Protein AF-K2SEI6-F1 (afdb_monomer)

Nearest PDB structures (foldseek):
  7q19-assembly1_AAA-2  TM=3.962E-01  e=1.706E-01  Bos taurus
  7q2n-assembly1_BBB  TM=4.029E-01  e=5.041E-01  Bos taurus
  1b8e-assembly1_A-2  TM=2.580E-01  e=2.577E-01  Bos taurus
  1uz2-assembly1_X-2  TM=2.090E-01  e=1.388E-01  Bos taurus
  7q2n-assembly1_AAA  TM=2.604E-01  e=5.041E-01  Bos taurus

Organism: Macrophomina phaseolina (strain MS6) (NCBI:txid1126212)

Sequence (148 aa):
MQFTTTLAVLASAAGALALPSGPVATTPTPTLLVQGLTWNVTDGNLAVSFNIQDSVEDQPTHCESSSTNIHEKFVCDANKNIEFQFDASELFDFTWFEVFWTFPAGVLTNDGKAYLADGVNSLPDPKCTQGCVVQELSMQGRTTVVSN

Radius of gyration: 16.94 Å; Cα contacts (8 Å, |Δi|>4): 322; chains: 1; bounding box: 50×32×48 Å

Foldseek 3Di:
DDDDPDPPDPPDDDPPPPPDPFDFDPFAFWKKKKFFWDWAADPQKIKIWIWIDTPQDPDTDIFIDMDSDQADWDAGPRDNQKIKHFDDDPPQQTFKIKIKGWAAAPRRDPPRFIKIWMFMDTDPGRPDRHGDTDGMDTTDTTIGTDGD

Structure (mmCIF, N/CA/C/O backbone):
data_AF-K2SEI6-F1
#
_entry.id   AF-K2SEI6-F1
#
loop_
_atom_site.group_PDB
_atom_site.id
_atom_site.type_symbol
_atom_site.label_atom_id
_atom_site.label_alt_id
_atom_site.label_comp_id
_atom_site.label_asym_id
_atom_site.label_entity_id
_atom_site.label_seq_id
_atom_site.pdbx_PDB_ins_code
_atom_site.Cartn_x
_atom_site.Cartn_y
_atom_site.Cartn_z
_atom_site.occupancy
_atom_site.B_iso_or_equiv
_atom_site.auth_seq_id
_atom_site.auth_comp_id
_atom_site.auth_asym_id
_atom_site.auth_atom_id
_atom_site.pdbx_PDB_model_num
ATOM 1 N N . MET A 1 1 ? 34.896 -18.264 26.787 1.00 39.31 1 MET A N 1
ATOM 2 C CA . MET A 1 1 ? 34.739 -17.541 25.509 1.00 39.31 1 MET A CA 1
ATOM 3 C C . MET A 1 1 ? 33.370 -16.896 25.541 1.00 39.31 1 MET A C 1
ATOM 5 O O . MET A 1 1 ? 32.382 -17.609 25.468 1.00 39.31 1 MET A O 1
ATOM 9 N N . GLN A 1 2 ? 33.307 -15.595 25.807 1.00 30.44 2 GLN A N 1
ATOM 10 C CA . GLN A 1 2 ? 32.048 -14.863 25.916 1.00 30.44 2 GLN A CA 1
ATOM 11 C C . GLN A 1 2 ? 31.867 -14.086 24.613 1.00 30.44 2 GLN A C 1
ATOM 13 O O . GLN A 1 2 ? 32.701 -13.247 24.282 1.00 30.44 2 GLN A O 1
ATOM 18 N N . PHE A 1 3 ? 30.839 -14.439 23.841 1.00 39.97 3 PHE A N 1
ATOM 19 C CA . PHE A 1 3 ? 30.492 -13.756 22.599 1.00 39.97 3 PHE A CA 1
ATOM 20 C C . PHE A 1 3 ? 29.739 -12.471 22.947 1.00 39.97 3 PHE A C 1
ATOM 22 O O . PHE A 1 3 ? 28.580 -12.506 23.348 1.00 39.97 3 PHE A O 1
ATOM 29 N N . THR A 1 4 ? 30.414 -11.334 22.829 1.00 48.28 4 THR A N 1
ATOM 30 C CA . THR A 1 4 ? 29.774 -10.020 22.762 1.00 48.28 4 THR A CA 1
ATOM 31 C C . THR A 1 4 ? 29.228 -9.830 21.352 1.00 48.28 4 THR A C 1
ATOM 33 O O . THR A 1 4 ? 29.980 -9.520 20.431 1.00 48.28 4 THR A O 1
ATOM 36 N N . THR A 1 5 ? 27.930 -10.055 21.161 1.00 46.81 5 THR A N 1
ATOM 37 C CA . THR A 1 5 ? 27.228 -9.716 19.920 1.00 46.81 5 THR A CA 1
ATOM 38 C C . THR A 1 5 ? 26.935 -8.221 19.924 1.00 46.81 5 THR A C 1
ATOM 40 O O . THR A 1 5 ? 25.999 -7.747 20.564 1.00 46.81 5 THR A O 1
ATOM 43 N N . THR A 1 6 ? 27.772 -7.457 19.230 1.00 40.94 6 THR A N 1
ATOM 44 C CA . THR A 1 6 ? 27.522 -6.050 18.923 1.00 40.94 6 THR A CA 1
ATOM 45 C C . THR A 1 6 ? 26.377 -5.987 17.915 1.00 40.94 6 THR A C 1
ATOM 47 O O . THR A 1 6 ? 26.538 -6.387 16.763 1.00 40.94 6 THR A O 1
ATOM 50 N N . LEU A 1 7 ? 25.204 -5.523 18.347 1.00 35.69 7 LEU A N 1
ATOM 51 C CA . LEU A 1 7 ? 24.078 -5.251 17.459 1.00 35.69 7 LEU A CA 1
ATOM 52 C C . LEU A 1 7 ? 24.411 -3.981 16.661 1.00 35.69 7 LEU A C 1
ATOM 54 O O . LEU A 1 7 ? 24.296 -2.866 17.167 1.00 35.69 7 LEU A O 1
ATOM 58 N N . ALA A 1 8 ? 24.904 -4.149 15.435 1.00 36.88 8 ALA A N 1
ATOM 59 C CA . ALA A 1 8 ? 25.093 -3.046 14.505 1.00 36.88 8 ALA A CA 1
ATOM 60 C C . ALA A 1 8 ? 23.720 -2.638 13.957 1.00 36.88 8 ALA A C 1
ATOM 62 O O . ALA A 1 8 ? 23.194 -3.256 13.034 1.00 36.88 8 ALA A O 1
ATOM 63 N N . VAL A 1 9 ? 23.125 -1.607 14.556 1.00 35.53 9 VAL A N 1
ATOM 64 C CA . VAL A 1 9 ? 21.983 -0.905 13.968 1.00 35.53 9 VAL A CA 1
ATOM 65 C C . VAL A 1 9 ? 22.512 -0.150 12.751 1.00 35.53 9 VAL A C 1
ATOM 67 O O . VAL A 1 9 ? 23.158 0.890 12.881 1.00 35.53 9 VAL A O 1
ATOM 70 N N . LEU A 1 10 ? 22.275 -0.699 11.562 1.00 37.03 10 LEU A N 1
ATOM 71 C CA . LEU A 1 10 ? 22.403 0.034 10.309 1.00 37.03 10 LEU A CA 1
ATOM 72 C C . LEU A 1 10 ? 21.267 1.059 10.264 1.00 37.03 10 LEU A C 1
ATOM 74 O O . LEU A 1 10 ? 20.161 0.769 9.825 1.00 37.03 10 LEU A O 1
ATOM 78 N N . ALA A 1 11 ? 21.545 2.261 10.763 1.00 39.09 11 ALA A N 1
ATOM 79 C CA . ALA A 1 11 ? 20.756 3.440 10.455 1.00 39.09 11 ALA A CA 1
ATOM 80 C C . ALA A 1 11 ? 21.044 3.822 8.996 1.00 39.09 11 ALA A C 1
ATOM 82 O O . ALA A 1 11 ? 21.927 4.630 8.712 1.00 39.09 11 ALA A O 1
ATOM 83 N N . SER A 1 12 ? 20.344 3.192 8.054 1.00 35.00 12 SER A N 1
ATOM 84 C CA . SER A 1 12 ? 20.238 3.735 6.706 1.00 35.00 12 SER A CA 1
ATOM 85 C C . SER A 1 12 ? 19.419 5.016 6.794 1.00 35.00 12 SER A C 1
ATOM 87 O O . SER A 1 12 ? 18.300 5.016 7.306 1.00 35.00 12 SER A O 1
ATOM 89 N N . ALA A 1 13 ? 20.020 6.110 6.337 1.00 37.78 13 ALA A N 1
ATOM 90 C CA . ALA A 1 13 ? 19.379 7.398 6.164 1.00 37.78 13 ALA A CA 1
ATOM 91 C C . ALA A 1 13 ? 18.194 7.254 5.198 1.00 37.78 13 ALA A C 1
ATOM 93 O O . ALA A 1 13 ? 18.344 7.397 3.989 1.00 37.78 13 ALA A O 1
ATOM 94 N N . ALA A 1 14 ? 17.018 6.947 5.737 1.00 34.91 14 ALA A N 1
ATOM 95 C CA . ALA A 1 14 ? 15.772 7.251 5.069 1.00 34.91 14 ALA A CA 1
ATOM 96 C C . ALA A 1 14 ? 15.630 8.773 5.129 1.00 34.91 14 ALA A C 1
ATOM 98 O O . ALA A 1 14 ? 15.666 9.358 6.219 1.00 34.91 14 ALA A O 1
ATOM 99 N N . GLY A 1 15 ? 15.516 9.422 3.965 1.00 32.06 15 GLY A N 1
ATOM 100 C CA . GLY A 1 15 ? 14.960 10.770 3.904 1.00 32.06 15 GLY A CA 1
ATOM 101 C C . GLY A 1 15 ? 13.717 10.779 4.783 1.00 32.06 15 GLY A C 1
ATOM 102 O O . GLY A 1 15 ? 12.944 9.826 4.730 1.00 32.06 15 GLY A O 1
ATOM 103 N N . ALA A 1 16 ? 13.626 11.760 5.683 1.00 35.00 16 ALA A N 1
ATOM 104 C CA . ALA A 1 16 ? 12.598 11.814 6.710 1.00 35.00 16 ALA A CA 1
ATOM 105 C C . ALA A 1 16 ? 11.228 11.590 6.063 1.00 35.00 16 ALA A C 1
ATOM 107 O O . ALA A 1 16 ? 10.678 12.509 5.455 1.00 35.00 16 ALA A O 1
ATOM 108 N N . LEU A 1 17 ? 10.718 10.357 6.171 1.00 36.31 17 LEU A N 1
ATOM 109 C CA . LEU A 1 17 ? 9.359 10.013 5.794 1.00 36.31 17 LEU A CA 1
ATOM 110 C C . LEU A 1 17 ? 8.503 11.016 6.550 1.00 36.31 17 LEU A C 1
ATOM 112 O O . LEU A 1 17 ? 8.635 11.134 7.774 1.00 36.31 17 LEU A O 1
ATOM 116 N N . ALA A 1 18 ? 7.740 11.826 5.819 1.00 36.47 18 ALA A N 1
ATOM 117 C CA . ALA A 1 18 ? 6.855 12.799 6.425 1.00 36.47 18 ALA A CA 1
ATOM 118 C C . ALA A 1 18 ? 5.932 12.022 7.365 1.00 36.47 18 ALA A C 1
ATOM 120 O O . ALA A 1 18 ? 5.027 11.321 6.921 1.00 36.47 18 ALA A O 1
ATOM 121 N N . LEU A 1 19 ? 6.232 12.088 8.665 1.00 42.19 19 LEU A N 1
ATOM 122 C CA . LEU A 1 19 ? 5.478 11.395 9.695 1.00 42.19 19 LEU A CA 1
ATOM 123 C C . LEU A 1 19 ? 4.015 11.813 9.521 1.00 42.19 19 LEU A C 1
ATOM 125 O O . LEU A 1 19 ? 3.749 13.020 9.579 1.00 42.19 19 LEU A O 1
ATOM 129 N N . PRO A 1 20 ? 3.066 10.877 9.333 1.00 44.81 20 PRO A N 1
ATOM 130 C CA . PRO A 1 20 ? 1.659 11.235 9.375 1.00 44.81 20 PRO A CA 1
ATOM 131 C C . PRO A 1 20 ? 1.404 11.989 10.685 1.00 44.81 20 PRO A C 1
ATOM 133 O O . PRO A 1 20 ? 1.832 11.559 11.765 1.00 44.81 20 PRO A O 1
ATOM 136 N N . SER A 1 21 ? 0.780 13.165 10.574 1.00 42.50 21 SER A N 1
ATOM 137 C CA . SER A 1 21 ? 0.638 14.172 11.635 1.00 42.50 21 SER A CA 1
ATOM 138 C C . SER A 1 21 ? -0.414 13.793 12.687 1.00 42.50 21 SER A C 1
ATOM 140 O O . SER A 1 21 ? -1.206 14.631 13.115 1.00 42.50 21 SER A O 1
ATOM 142 N N . GLY A 1 22 ? -0.451 12.521 13.082 1.00 54.19 22 GLY A N 1
ATOM 143 C CA . GLY A 1 22 ? -1.397 11.960 14.038 1.00 54.19 22 GLY A CA 1
ATOM 144 C C . GLY A 1 22 ? -0.699 11.316 15.238 1.00 54.19 22 GLY A C 1
ATOM 145 O O . GLY A 1 22 ? 0.472 10.923 15.150 1.00 54.19 22 GLY A O 1
ATOM 146 N N . PRO A 1 23 ? -1.396 11.185 16.379 1.00 57.34 23 PRO A N 1
ATOM 147 C CA . PRO A 1 23 ? -0.885 10.424 17.510 1.00 57.34 23 PRO A CA 1
ATOM 148 C C . PRO A 1 23 ? -0.673 8.958 17.098 1.00 57.34 23 PRO A C 1
ATOM 150 O O . PRO A 1 23 ? -1.505 8.363 16.411 1.00 57.34 23 PRO A O 1
ATOM 153 N N . VAL A 1 24 ? 0.464 8.377 17.500 1.00 64.38 24 VAL A N 1
ATOM 154 C CA . VAL A 1 24 ? 0.712 6.930 17.378 1.00 64.38 24 VAL A CA 1
ATOM 155 C C . VAL A 1 24 ? -0.361 6.203 18.193 1.00 64.38 24 VAL A C 1
ATOM 157 O O . VAL A 1 24 ? -0.538 6.509 19.374 1.00 64.38 24 VAL A O 1
ATOM 160 N N . ALA A 1 25 ? -1.085 5.269 17.579 1.00 67.50 25 ALA A N 1
ATOM 161 C CA . ALA A 1 25 ? -2.052 4.448 18.298 1.00 67.50 25 ALA A CA 1
ATOM 162 C C . ALA A 1 25 ? -1.324 3.449 19.216 1.00 67.50 25 ALA A C 1
ATOM 164 O O . ALA A 1 25 ? -0.267 2.932 18.866 1.00 67.50 25 ALA A O 1
ATOM 165 N N . THR A 1 26 ? -1.892 3.146 20.387 1.00 72.69 26 THR A N 1
ATOM 166 C CA . THR A 1 26 ? -1.405 2.050 21.254 1.00 72.69 26 THR A CA 1
ATOM 167 C C . THR A 1 26 ? -1.898 0.678 20.794 1.00 72.69 26 THR A C 1
ATOM 169 O O . THR A 1 26 ? -1.532 -0.342 21.374 1.00 72.69 26 THR A O 1
ATOM 172 N N . THR A 1 27 ? -2.774 0.656 19.792 1.00 71.06 27 THR A N 1
ATOM 173 C CA . THR A 1 27 ? -3.262 -0.550 19.132 1.00 71.06 27 THR A CA 1
ATOM 174 C C . THR A 1 27 ? -2.103 -1.287 18.456 1.00 71.06 27 THR A C 1
ATOM 176 O O . THR A 1 27 ? -1.254 -0.620 17.860 1.00 71.06 27 THR A O 1
ATOM 179 N N . PRO A 1 28 ? -2.046 -2.632 18.507 1.00 73.56 28 PRO A N 1
ATOM 180 C CA . PRO A 1 28 ? -1.075 -3.387 17.723 1.00 73.56 28 PRO A CA 1
ATOM 181 C C . PRO A 1 28 ? -1.186 -3.032 16.240 1.00 73.56 28 PRO A C 1
ATOM 183 O O . PRO A 1 28 ? -2.285 -3.051 15.687 1.00 73.56 28 PRO A O 1
ATOM 186 N N . THR A 1 29 ? -0.058 -2.714 15.603 1.00 78.81 29 THR A N 1
ATOM 187 C CA . THR A 1 29 ? -0.052 -2.459 14.163 1.00 78.81 29 THR A CA 1
ATOM 188 C C . THR A 1 29 ? -0.264 -3.764 13.408 1.00 78.81 29 THR A C 1
ATOM 190 O O . THR A 1 29 ? 0.532 -4.690 13.613 1.00 78.81 29 THR A O 1
ATOM 193 N N . PRO A 1 30 ? -1.290 -3.861 12.541 1.00 83.44 30 PRO A N 1
ATOM 194 C CA . PRO A 1 30 ? -1.406 -5.009 11.663 1.00 83.44 30 PRO A CA 1
ATOM 195 C C . PRO A 1 30 ? -0.182 -5.090 10.749 1.00 83.44 30 PRO A C 1
ATOM 197 O O . PRO A 1 30 ? 0.385 -4.078 10.334 1.00 83.44 30 PRO A O 1
ATOM 200 N N . THR A 1 31 ? 0.237 -6.315 10.446 1.00 86.75 31 THR A N 1
ATOM 201 C CA . THR A 1 31 ? 1.223 -6.537 9.383 1.00 86.75 31 THR A CA 1
ATOM 202 C C . THR A 1 31 ? 0.484 -6.496 8.056 1.00 86.75 31 THR A C 1
ATOM 204 O O . THR A 1 31 ? -0.531 -7.176 7.923 1.00 86.75 31 THR A O 1
ATOM 207 N N . LEU A 1 32 ? 0.986 -5.720 7.096 1.00 90.81 32 LEU A N 1
ATOM 208 C CA . LEU A 1 32 ? 0.453 -5.685 5.738 1.00 90.81 32 LEU A CA 1
ATOM 209 C C . LEU A 1 32 ? 1.327 -6.579 4.860 1.00 90.81 32 LEU A C 1
ATOM 211 O O . LEU A 1 32 ? 2.540 -6.393 4.779 1.00 90.81 32 LEU A O 1
ATOM 215 N N . LEU A 1 33 ? 0.723 -7.576 4.234 1.00 92.81 33 LEU A N 1
ATOM 216 C CA . LEU A 1 33 ? 1.380 -8.511 3.340 1.00 92.81 33 LEU A CA 1
ATOM 217 C C . LEU A 1 33 ? 0.972 -8.194 1.907 1.00 92.81 33 LEU A C 1
ATOM 219 O O . LEU A 1 33 ? -0.180 -8.392 1.530 1.00 92.81 33 LEU A O 1
ATOM 223 N N . VAL A 1 34 ? 1.920 -7.711 1.112 1.00 93.56 34 VAL A N 1
ATOM 224 C CA . VAL A 1 34 ? 1.727 -7.457 -0.317 1.00 93.56 34 VAL A CA 1
ATOM 225 C C . VAL A 1 34 ? 2.313 -8.621 -1.103 1.00 93.56 34 VAL A C 1
ATOM 227 O O . VAL A 1 34 ? 3.461 -9.000 -0.890 1.00 93.56 34 VAL A O 1
ATOM 230 N N . GLN A 1 35 ? 1.537 -9.193 -2.016 1.00 94.31 35 GLN A N 1
ATOM 231 C CA . GLN A 1 35 ? 1.898 -10.387 -2.773 1.00 94.31 35 GLN A CA 1
ATOM 232 C C . GLN A 1 35 ? 1.718 -10.177 -4.269 1.00 94.31 35 GLN A C 1
ATOM 234 O O . GLN A 1 35 ? 0.748 -9.561 -4.717 1.00 94.31 35 GLN A O 1
ATOM 239 N N . GLY A 1 36 ? 2.646 -10.736 -5.046 1.00 93.19 36 GLY A N 1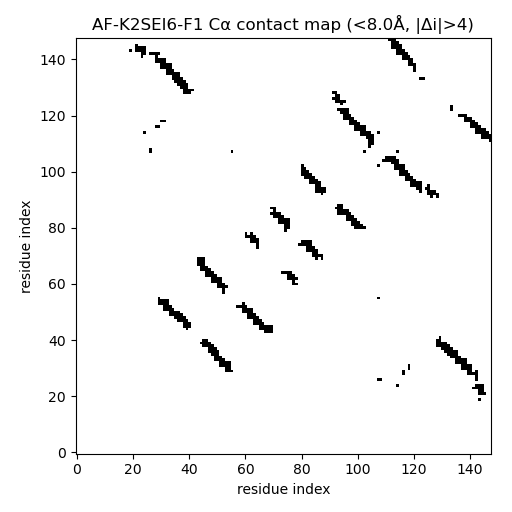
ATOM 240 C CA . GLY A 1 36 ? 2.622 -10.648 -6.503 1.00 93.19 36 GLY A CA 1
ATOM 241 C C . GLY A 1 36 ? 2.609 -9.206 -7.002 1.00 93.19 36 GLY A C 1
ATOM 242 O O . GLY A 1 36 ? 1.909 -8.910 -7.966 1.00 93.19 36 GLY A O 1
ATOM 243 N N . LEU A 1 37 ? 3.341 -8.311 -6.331 1.00 93.12 37 LEU A N 1
ATOM 244 C CA . LEU A 1 37 ? 3.454 -6.924 -6.754 1.00 93.12 37 LEU A CA 1
ATOM 245 C C . LEU A 1 37 ? 4.122 -6.871 -8.120 1.00 93.12 37 LEU A C 1
ATOM 247 O O . LEU A 1 37 ? 5.256 -7.317 -8.295 1.00 93.12 37 LEU A O 1
ATOM 251 N N . THR A 1 38 ? 3.401 -6.289 -9.065 1.00 91.81 38 THR A N 1
ATOM 252 C CA . THR A 1 38 ? 3.853 -6.044 -10.421 1.00 91.81 38 THR A CA 1
ATOM 253 C C . THR A 1 38 ? 3.696 -4.581 -10.764 1.00 91.81 38 THR A C 1
ATOM 255 O O . THR A 1 38 ? 2.691 -3.958 -10.419 1.00 91.81 38 THR A O 1
ATOM 258 N N . TRP A 1 39 ? 4.693 -4.030 -11.448 1.00 89.12 39 TRP A N 1
ATOM 259 C CA . TRP A 1 39 ? 4.588 -2.708 -12.041 1.00 89.12 39 TRP A CA 1
ATOM 260 C C . TRP A 1 39 ? 5.224 -2.683 -13.423 1.00 89.12 39 TRP A C 1
ATOM 262 O O . TRP A 1 39 ? 6.170 -3.418 -13.730 1.00 89.12 39 T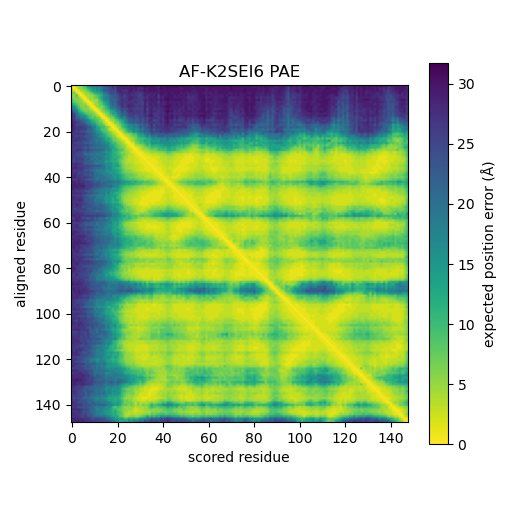RP A O 1
ATOM 272 N N . ASN A 1 40 ? 4.662 -1.840 -14.276 1.00 87.56 40 ASN A N 1
ATOM 273 C CA . ASN A 1 40 ? 5.141 -1.630 -15.624 1.00 87.56 40 ASN A CA 1
ATOM 274 C C . ASN A 1 40 ? 5.026 -0.153 -15.983 1.00 87.56 40 ASN A C 1
ATOM 276 O O . ASN A 1 40 ? 3.945 0.424 -15.897 1.00 87.56 40 ASN A O 1
ATOM 280 N N . VAL A 1 41 ? 6.134 0.427 -16.428 1.00 83.81 41 VAL A N 1
ATOM 281 C CA . VAL A 1 41 ? 6.185 1.768 -16.992 1.00 83.81 41 VAL A CA 1
ATOM 282 C C . VAL A 1 41 ? 6.262 1.653 -18.510 1.00 83.81 41 VAL A C 1
ATOM 284 O O . VAL A 1 41 ? 7.235 1.148 -19.074 1.00 83.81 41 VAL A O 1
ATOM 287 N N . THR A 1 42 ? 5.228 2.127 -19.196 1.00 84.19 42 THR A N 1
ATOM 288 C CA . THR A 1 42 ? 5.175 2.193 -20.662 1.00 84.19 42 THR A CA 1
ATOM 289 C C . THR A 1 42 ? 4.744 3.589 -21.084 1.00 84.19 42 THR A C 1
ATOM 291 O O . THR A 1 42 ? 3.699 4.063 -20.655 1.00 84.19 42 THR A O 1
ATOM 294 N N . ASP A 1 43 ? 5.554 4.264 -21.904 1.00 80.88 43 ASP A N 1
ATOM 295 C CA . ASP A 1 43 ? 5.258 5.600 -22.447 1.00 80.88 43 ASP A CA 1
ATOM 296 C C . ASP A 1 43 ? 4.853 6.647 -21.384 1.00 80.88 43 ASP A C 1
ATOM 298 O O . ASP A 1 43 ? 3.976 7.480 -21.602 1.00 80.88 43 ASP A O 1
ATOM 302 N N . GLY A 1 44 ? 5.490 6.600 -20.206 1.00 76.06 44 GLY A N 1
ATOM 303 C CA . GLY A 1 44 ? 5.194 7.502 -19.085 1.00 76.06 44 GLY A CA 1
ATOM 304 C C . GLY A 1 44 ? 3.930 7.150 -18.292 1.00 76.06 44 GLY A C 1
ATOM 305 O O . GLY A 1 44 ? 3.564 7.894 -17.389 1.00 76.06 44 GLY A O 1
ATOM 306 N N . ASN A 1 45 ? 3.278 6.026 -18.599 1.00 83.94 45 ASN A N 1
ATOM 307 C CA . ASN A 1 45 ? 2.193 5.454 -17.809 1.00 83.94 45 ASN A CA 1
ATOM 308 C C . ASN A 1 45 ? 2.733 4.330 -16.915 1.00 83.94 45 ASN A C 1
ATOM 310 O O . ASN A 1 45 ? 3.362 3.397 -17.415 1.00 83.94 45 ASN A O 1
ATOM 314 N N . LEU A 1 46 ? 2.483 4.426 -15.613 1.00 86.12 46 LEU A N 1
ATOM 315 C CA . LEU A 1 46 ? 2.734 3.388 -14.624 1.00 86.12 46 LEU A CA 1
ATOM 316 C C . LEU A 1 46 ? 1.447 2.591 -14.403 1.00 86.12 46 LEU A C 1
ATOM 318 O O . LEU A 1 46 ? 0.460 3.140 -13.925 1.00 86.12 46 LEU A O 1
ATOM 322 N N . ALA A 1 47 ? 1.486 1.296 -14.705 1.00 89.31 47 ALA A N 1
ATOM 323 C CA . ALA A 1 47 ? 0.462 0.330 -14.324 1.00 89.31 47 ALA A CA 1
ATOM 324 C C . ALA A 1 47 ? 0.978 -0.540 -13.176 1.00 89.31 47 ALA A C 1
ATOM 326 O O . ALA A 1 47 ? 2.110 -1.022 -13.232 1.00 89.31 47 ALA A O 1
ATOM 327 N N . VAL A 1 48 ? 0.148 -0.750 -12.158 1.00 91.06 48 VAL A N 1
ATOM 328 C CA . VAL A 1 48 ? 0.486 -1.468 -10.924 1.00 91.06 48 VAL A CA 1
ATOM 329 C C . VAL A 1 48 ? -0.600 -2.496 -10.639 1.00 91.06 48 VAL A C 1
ATOM 331 O O . VAL A 1 48 ? -1.781 -2.193 -10.785 1.00 91.06 48 VAL A O 1
ATOM 334 N N . SER A 1 49 ? -0.204 -3.694 -10.214 1.00 94.19 49 SER A N 1
ATOM 335 C CA . SER A 1 49 ? -1.118 -4.755 -9.780 1.00 94.19 49 SER A CA 1
ATOM 336 C C . SER A 1 49 ? -0.489 -5.564 -8.650 1.00 94.19 49 SER A C 1
ATOM 338 O O . SER A 1 49 ? 0.660 -5.993 -8.771 1.00 94.19 49 SER A O 1
ATOM 340 N N . PHE A 1 50 ? -1.229 -5.795 -7.569 1.00 95.56 50 PHE A N 1
ATOM 341 C CA . PHE A 1 50 ? -0.808 -6.619 -6.435 1.00 95.56 50 PHE A CA 1
ATOM 342 C C . PHE A 1 50 ? -2.013 -7.178 -5.674 1.00 95.56 50 PHE A C 1
ATOM 344 O O . PHE A 1 50 ? -3.146 -6.747 -5.860 1.00 95.56 50 PHE A O 1
ATOM 351 N N . ASN A 1 51 ? -1.772 -8.142 -4.793 1.00 95.81 51 ASN A N 1
ATOM 352 C CA . ASN A 1 51 ? -2.718 -8.517 -3.747 1.00 95.81 51 ASN A CA 1
ATOM 353 C C . ASN A 1 51 ? -2.202 -7.999 -2.412 1.00 95.81 51 ASN A C 1
ATOM 355 O O . ASN A 1 51 ? -0.998 -8.042 -2.166 1.00 95.81 51 ASN A O 1
ATOM 359 N N . ILE A 1 52 ? -3.093 -7.538 -1.547 1.00 94.12 52 ILE A N 1
ATOM 360 C CA . ILE A 1 52 ? -2.753 -7.142 -0.188 1.00 94.12 52 ILE A CA 1
ATOM 361 C C . ILE A 1 52 ? -3.658 -7.826 0.819 1.00 94.12 52 ILE A C 1
ATOM 363 O O . ILE A 1 52 ? -4.864 -7.924 0.630 1.00 94.12 52 ILE A O 1
ATOM 367 N N . GLN A 1 53 ? -3.060 -8.283 1.907 1.00 93.00 53 GLN A N 1
ATOM 368 C CA . GLN A 1 53 ? -3.752 -8.836 3.055 1.00 93.00 53 GLN A CA 1
ATOM 369 C C . GLN A 1 53 ? -3.197 -8.183 4.316 1.00 93.00 53 GLN A C 1
ATOM 371 O O . GLN A 1 53 ? -1.983 -8.042 4.452 1.00 93.00 53 GLN A O 1
ATOM 376 N N . ASP A 1 54 ? -4.055 -7.797 5.252 1.00 88.06 54 ASP A N 1
ATOM 377 C CA . ASP A 1 54 ? -3.618 -7.448 6.598 1.00 88.06 54 ASP A CA 1
ATOM 378 C C . ASP A 1 54 ? -3.761 -8.649 7.548 1.00 88.06 54 ASP A C 1
ATOM 380 O O . ASP A 1 54 ? -4.440 -9.629 7.255 1.00 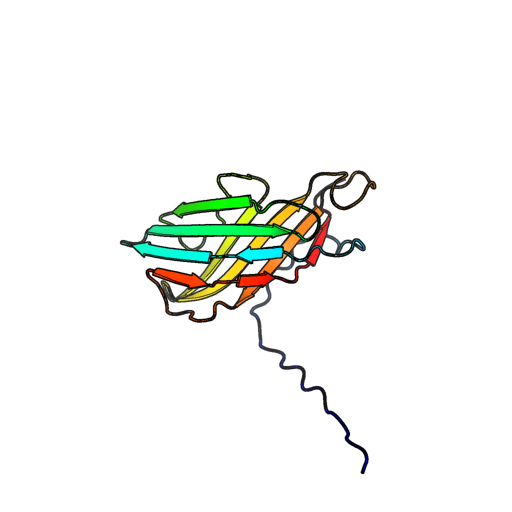88.06 54 ASP A O 1
ATOM 384 N N . SER A 1 55 ? -3.108 -8.601 8.708 1.00 81.94 55 SER A N 1
ATOM 385 C CA . SER A 1 55 ? -3.140 -9.700 9.686 1.00 81.94 55 SER A CA 1
ATOM 386 C C . SER A 1 55 ? -4.504 -9.951 10.358 1.00 81.94 55 SER A C 1
ATOM 388 O O . SER A 1 55 ? -4.603 -10.853 11.188 1.00 81.94 55 SER A O 1
ATOM 390 N N . VAL A 1 56 ? -5.511 -9.121 10.088 1.00 78.88 56 VAL A N 1
ATOM 391 C CA . VAL A 1 56 ? -6.860 -9.153 10.670 1.00 78.88 56 VAL A CA 1
ATOM 392 C C . VAL A 1 56 ? -7.909 -9.589 9.638 1.00 78.88 56 VAL A C 1
ATOM 394 O O . VAL A 1 56 ? -8.890 -10.218 10.030 1.00 78.88 56 VAL A O 1
ATOM 397 N N . GLU A 1 57 ? -7.717 -9.317 8.342 1.00 77.00 57 GLU A N 1
ATOM 398 C CA . GLU A 1 57 ? -8.584 -9.828 7.270 1.00 77.00 57 GLU A CA 1
ATOM 399 C C . GLU A 1 57 ? -8.211 -11.249 6.795 1.00 77.00 57 GLU A C 1
ATOM 401 O O . GLU A 1 57 ? -7.052 -11.599 6.555 1.00 77.00 57 GLU A O 1
ATOM 406 N N . ASP A 1 58 ? -9.238 -12.082 6.592 1.00 75.19 58 ASP A N 1
ATOM 407 C CA . ASP A 1 58 ? -9.088 -13.488 6.186 1.00 75.19 58 ASP A CA 1
ATOM 408 C C . ASP A 1 58 ? -8.828 -13.682 4.680 1.00 75.19 58 ASP A C 1
ATOM 410 O O . ASP A 1 58 ? -8.433 -14.773 4.261 1.00 75.19 58 ASP A O 1
ATOM 414 N N . GLN A 1 59 ? -9.094 -12.672 3.845 1.00 84.75 59 GLN A N 1
ATOM 415 C CA . GLN A 1 59 ? -8.975 -12.768 2.387 1.00 84.75 59 GLN A CA 1
ATOM 416 C C . GLN A 1 59 ? -8.158 -11.604 1.824 1.00 84.75 59 GLN A C 1
ATOM 418 O O . GLN A 1 59 ? -8.382 -10.464 2.224 1.00 84.75 59 GLN A O 1
ATOM 423 N N . PRO A 1 60 ? -7.246 -11.862 0.873 1.00 91.25 60 PRO A N 1
ATOM 424 C CA . PRO A 1 60 ? -6.509 -10.801 0.213 1.00 91.25 60 PRO A CA 1
ATOM 425 C C . PRO A 1 60 ? -7.433 -9.945 -0.662 1.00 91.25 60 PRO A C 1
ATOM 427 O O . PRO A 1 60 ? -8.286 -10.455 -1.392 1.00 91.25 60 PRO A O 1
ATOM 430 N N . THR A 1 61 ? -7.207 -8.638 -0.633 1.00 93.75 61 THR A N 1
ATOM 431 C CA . THR A 1 61 ? -7.787 -7.663 -1.553 1.00 93.75 61 THR A CA 1
ATOM 432 C C . THR A 1 61 ? -6.866 -7.510 -2.761 1.00 93.75 61 THR A C 1
ATOM 434 O O . THR A 1 61 ? -5.681 -7.211 -2.612 1.00 93.75 61 THR A O 1
ATOM 437 N N . HIS A 1 62 ? -7.394 -7.715 -3.966 1.00 95.81 62 HIS A N 1
ATOM 438 C CA . HIS A 1 62 ? -6.668 -7.392 -5.194 1.00 95.81 62 HIS A CA 1
ATOM 439 C C . HIS A 1 62 ? -6.708 -5.882 -5.440 1.00 95.81 62 HIS A C 1
ATOM 441 O O . HIS A 1 62 ? -7.769 -5.283 -5.294 1.00 95.81 62 HIS A O 1
ATOM 447 N N . CYS A 1 63 ? -5.575 -5.290 -5.806 1.00 95.50 63 CYS A N 1
ATOM 448 C CA . CYS A 1 63 ? -5.457 -3.877 -6.132 1.00 95.50 63 CYS A CA 1
ATOM 449 C C . CYS A 1 63 ? -4.777 -3.695 -7.484 1.00 95.50 63 CYS A C 1
ATOM 451 O O . CYS A 1 63 ? -3.650 -4.155 -7.683 1.00 95.50 63 CYS A O 1
ATOM 453 N N . GLU A 1 64 ? -5.422 -2.936 -8.363 1.00 94.69 64 GLU A N 1
ATOM 454 C CA . GLU A 1 64 ? -4.849 -2.447 -9.612 1.00 94.69 64 GLU A CA 1
ATOM 455 C C . GLU A 1 64 ? -5.038 -0.933 -9.770 1.00 94.69 64 GLU A C 1
ATOM 457 O O . GLU A 1 64 ? -6.012 -0.339 -9.306 1.00 94.69 64 GLU A O 1
ATOM 462 N N . SER A 1 65 ? -4.068 -0.276 -10.407 1.00 91.69 65 SER A N 1
ATOM 463 C CA . SER A 1 65 ? -4.183 1.132 -10.796 1.00 91.69 65 SER A CA 1
ATOM 464 C C . SER A 1 65 ? -3.260 1.454 -11.966 1.00 91.69 65 SER A C 1
ATOM 466 O O . SER A 1 65 ? -2.249 0.783 -12.186 1.00 91.69 65 SER A O 1
ATOM 468 N N . SER A 1 66 ? -3.598 2.499 -12.721 1.00 89.31 66 SER A N 1
ATOM 469 C CA . SER A 1 66 ? -2.757 3.013 -13.800 1.00 89.31 66 SER A CA 1
ATOM 470 C C . SER A 1 66 ? -2.782 4.534 -13.842 1.00 89.31 66 SER A C 1
ATOM 472 O O . SER A 1 66 ? -3.866 5.117 -13.760 1.00 89.31 66 SER A O 1
ATOM 474 N N . SER A 1 67 ? -1.630 5.175 -14.039 1.00 84.75 67 SER A N 1
ATOM 475 C CA . SER A 1 67 ? -1.545 6.632 -14.155 1.00 84.75 67 SER A CA 1
ATOM 476 C C . SER A 1 67 ? -0.363 7.112 -14.979 1.00 84.75 67 SER A C 1
ATOM 478 O O . SER A 1 67 ? 0.709 6.515 -14.996 1.00 84.75 67 SER A O 1
ATOM 480 N N . THR A 1 68 ? -0.534 8.280 -15.591 1.00 81.62 68 THR A N 1
ATOM 481 C CA . THR A 1 68 ? 0.540 9.043 -16.238 1.00 81.62 68 THR A CA 1
ATOM 482 C C . THR A 1 68 ? 1.400 9.843 -15.254 1.00 81.62 68 THR A C 1
ATOM 484 O O . THR A 1 68 ? 2.381 10.459 -15.660 1.00 81.62 68 THR A O 1
ATOM 487 N N . ASN A 1 69 ? 1.016 9.904 -13.977 1.00 80.06 69 ASN A N 1
ATOM 488 C CA . ASN A 1 69 ? 1.749 10.613 -12.937 1.00 80.06 69 ASN A CA 1
ATOM 489 C C . ASN A 1 69 ? 2.325 9.611 -11.933 1.00 80.06 69 ASN A C 1
ATOM 491 O O . ASN A 1 69 ? 1.643 9.139 -11.034 1.00 80.06 69 ASN A O 1
ATOM 495 N N . ILE A 1 70 ? 3.605 9.286 -12.089 1.00 70.81 70 ILE A N 1
ATOM 496 C CA . ILE A 1 70 ? 4.280 8.241 -11.304 1.00 70.81 70 ILE A CA 1
ATOM 497 C C . ILE A 1 70 ? 4.617 8.658 -9.862 1.00 70.81 70 ILE A C 1
ATOM 499 O O . ILE A 1 70 ? 5.090 7.831 -9.090 1.00 70.81 70 ILE A O 1
ATOM 503 N N . HIS A 1 71 ? 4.402 9.929 -9.507 1.00 71.75 71 HIS A N 1
ATOM 504 C CA . HIS A 1 71 ? 4.715 10.499 -8.190 1.00 71.75 71 HIS A CA 1
ATOM 505 C C . HIS A 1 71 ? 3.460 10.795 -7.357 1.00 71.75 71 HIS A C 1
ATOM 507 O O . HIS A 1 71 ? 3.494 11.641 -6.461 1.00 71.75 71 HIS A O 1
ATOM 513 N N . GLU A 1 72 ? 2.329 10.166 -7.676 1.00 79.38 72 GLU A N 1
ATOM 514 C CA . GLU A 1 72 ? 1.088 10.338 -6.924 1.00 79.38 72 GLU A CA 1
ATOM 515 C C . GLU A 1 72 ? 0.734 9.114 -6.084 1.00 79.38 72 GLU A C 1
ATOM 517 O O . GLU A 1 72 ? 1.262 8.018 -6.269 1.00 79.38 72 GLU A O 1
ATOM 522 N N . LYS A 1 73 ? -0.190 9.328 -5.146 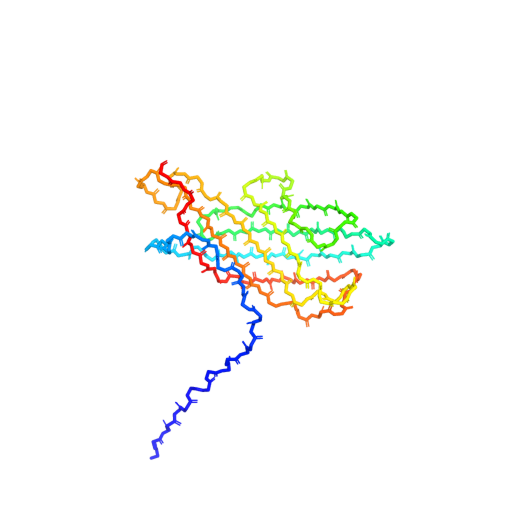1.00 87.12 73 LYS A N 1
ATOM 523 C CA . LYS A 1 73 ? -0.860 8.236 -4.453 1.00 87.12 73 LYS A CA 1
ATOM 524 C C . LYS A 1 73 ? -1.951 7.664 -5.343 1.00 87.12 73 LYS A C 1
ATOM 526 O O . LYS A 1 73 ? -2.814 8.395 -5.826 1.00 87.12 73 LYS A O 1
ATOM 531 N N . PHE A 1 74 ? -1.935 6.353 -5.489 1.00 90.94 74 PHE A N 1
ATOM 532 C CA . PHE A 1 74 ? -2.950 5.571 -6.168 1.00 90.94 74 PHE A CA 1
ATOM 533 C C . PHE A 1 74 ? -3.975 5.080 -5.161 1.00 90.94 74 PHE A C 1
ATOM 535 O O . PHE A 1 74 ? -3.620 4.698 -4.050 1.00 90.94 74 PHE A O 1
ATOM 542 N N . VAL A 1 75 ? -5.240 5.048 -5.564 1.00 92.81 75 VAL A N 1
ATOM 543 C CA . VAL A 1 75 ? -6.306 4.393 -4.804 1.00 92.81 75 VAL A CA 1
ATOM 544 C C . VAL A 1 75 ? -6.514 3.002 -5.392 1.00 92.81 75 VAL A C 1
ATOM 546 O O . VAL A 1 75 ? -6.597 2.861 -6.612 1.00 92.81 75 VAL A O 1
ATOM 549 N N . CYS A 1 76 ? -6.596 1.988 -4.533 1.00 93.19 76 CYS A N 1
ATOM 550 C CA . CYS A 1 76 ? -6.939 0.626 -4.925 1.00 93.19 76 CYS A CA 1
ATOM 551 C C . CYS A 1 76 ? -8.374 0.575 -5.472 1.00 93.19 76 CYS A C 1
ATOM 553 O O . CYS A 1 76 ? -9.320 1.036 -4.827 1.00 93.19 76 CYS A O 1
ATOM 555 N N . ASP A 1 77 ? -8.535 0.004 -6.662 1.00 89.94 77 ASP A N 1
ATOM 556 C CA . ASP A 1 77 ? -9.802 -0.128 -7.383 1.00 89.94 77 ASP A CA 1
ATOM 557 C C . ASP A 1 77 ? -10.862 -0.920 -6.596 1.00 89.94 77 ASP A C 1
ATOM 559 O O . ASP A 1 77 ? -12.019 -0.499 -6.509 1.00 89.94 77 ASP A O 1
ATOM 563 N N . ALA A 1 78 ? -10.463 -2.030 -5.969 1.00 89.62 78 ALA A N 1
ATOM 564 C CA . ALA A 1 78 ? -11.362 -2.892 -5.210 1.00 89.62 78 ALA A CA 1
ATOM 565 C C . ALA A 1 78 ? -11.707 -2.330 -3.822 1.00 89.62 78 ALA A C 1
ATOM 567 O O . ALA A 1 78 ? -12.751 -2.667 -3.255 1.00 89.62 78 ALA A O 1
ATOM 568 N N . ASN A 1 79 ? -10.849 -1.473 -3.256 1.00 89.19 79 ASN A N 1
ATOM 569 C CA . ASN A 1 79 ? -11.022 -0.937 -1.911 1.00 89.19 79 ASN A CA 1
ATOM 570 C C . ASN A 1 79 ? -10.464 0.484 -1.777 1.00 89.19 79 ASN A C 1
ATOM 572 O O . ASN A 1 79 ? -9.278 0.694 -1.539 1.00 89.19 79 ASN A O 1
ATOM 576 N N . LYS A 1 80 ? -11.365 1.471 -1.800 1.00 90.69 80 LYS A N 1
ATOM 577 C CA . LYS A 1 80 ? -11.027 2.898 -1.665 1.00 90.69 80 LYS A CA 1
ATOM 578 C C . LYS A 1 80 ? -10.355 3.299 -0.344 1.00 90.69 80 LYS A C 1
ATOM 580 O O . LYS A 1 80 ? -9.954 4.448 -0.207 1.00 90.69 80 LYS A O 1
ATOM 585 N N . ASN A 1 81 ? -10.319 2.412 0.650 1.00 91.44 81 ASN A N 1
ATOM 586 C CA . ASN A 1 81 ? -9.622 2.665 1.909 1.00 91.44 81 ASN A CA 1
ATOM 587 C C . ASN A 1 81 ? -8.129 2.321 1.829 1.00 91.44 81 ASN A C 1
ATOM 589 O O . ASN A 1 81 ? -7.406 2.591 2.788 1.00 91.44 81 ASN A O 1
ATOM 593 N N . ILE A 1 82 ? -7.699 1.697 0.730 1.00 92.94 82 ILE A N 1
ATOM 594 C CA . ILE A 1 82 ? -6.315 1.330 0.467 1.00 92.94 82 ILE A CA 1
ATOM 595 C C . ILE A 1 82 ? -5.766 2.302 -0.572 1.00 92.94 82 ILE A C 1
ATOM 597 O O . ILE A 1 82 ? -6.252 2.373 -1.702 1.00 92.94 82 ILE A O 1
ATOM 601 N N . GLU A 1 83 ? -4.736 3.040 -0.186 1.00 93.94 83 GLU A N 1
ATOM 602 C CA . GLU A 1 83 ? -3.939 3.875 -1.075 1.00 93.94 83 GLU A CA 1
ATOM 603 C C . GLU A 1 83 ? -2.507 3.344 -1.113 1.00 93.94 83 GLU A C 1
ATOM 605 O O . GLU A 1 83 ? -2.038 2.738 -0.154 1.00 93.94 83 GLU A O 1
ATOM 610 N N . PHE A 1 84 ? -1.779 3.572 -2.195 1.00 92.94 84 PHE A N 1
ATOM 611 C CA . PHE A 1 84 ? -0.387 3.148 -2.313 1.00 92.94 84 PHE A CA 1
ATOM 612 C C . PHE A 1 84 ? 0.413 4.118 -3.172 1.00 92.94 84 PHE A C 1
ATOM 614 O O . PHE A 1 84 ? -0.150 4.880 -3.953 1.00 92.94 84 PHE A O 1
ATOM 621 N N . GLN A 1 85 ? 1.731 4.110 -3.028 1.00 90.31 85 GLN A N 1
ATOM 622 C CA . GLN A 1 85 ? 2.621 4.949 -3.825 1.00 90.31 85 GLN A CA 1
ATOM 623 C C . GLN A 1 85 ? 3.993 4.299 -3.997 1.00 90.31 85 GLN A C 1
ATOM 625 O O . GLN A 1 85 ? 4.394 3.426 -3.224 1.00 90.31 85 GLN A O 1
ATOM 630 N N . PHE A 1 86 ? 4.719 4.778 -5.000 1.00 85.50 86 PHE A N 1
ATOM 631 C CA . PHE A 1 86 ? 6.139 4.514 -5.177 1.00 85.50 86 PHE A CA 1
ATOM 632 C C . PHE A 1 86 ? 6.914 5.814 -4.984 1.00 85.50 86 PHE A C 1
ATOM 634 O O . PHE A 1 86 ? 6.444 6.883 -5.375 1.00 85.50 86 PHE A O 1
ATOM 641 N N . ASP A 1 87 ? 8.130 5.719 -4.458 1.00 76.31 87 ASP A N 1
ATOM 642 C CA . ASP A 1 87 ? 9.093 6.815 -4.564 1.00 76.31 87 ASP A CA 1
ATOM 643 C C . ASP A 1 87 ? 10.026 6.560 -5.734 1.00 76.31 87 ASP A C 1
ATOM 645 O O . ASP A 1 87 ? 10.905 5.693 -5.688 1.00 76.31 87 ASP A O 1
ATOM 649 N N . ALA A 1 88 ? 9.793 7.309 -6.805 1.00 60.47 88 ALA A N 1
ATOM 650 C CA . ALA A 1 88 ? 10.722 7.402 -7.914 1.00 60.47 88 ALA A CA 1
ATOM 651 C C . ALA A 1 88 ? 11.780 8.458 -7.580 1.00 60.47 88 ALA A C 1
ATOM 653 O O . ALA A 1 88 ? 11.535 9.662 -7.694 1.00 60.47 88 ALA A O 1
ATOM 654 N N . SER A 1 89 ? 12.980 8.011 -7.216 1.00 59.09 89 SER A N 1
ATOM 655 C CA . SER A 1 89 ? 14.151 8.884 -7.210 1.00 59.09 89 SER A CA 1
ATOM 656 C C . SER A 1 89 ? 14.717 8.911 -8.630 1.00 59.09 89 SER A C 1
ATOM 658 O O . SER A 1 89 ? 15.098 7.871 -9.133 1.00 59.09 89 SER A O 1
ATOM 660 N N . GLU A 1 90 ? 14.762 10.071 -9.286 1.00 56.31 90 GLU A N 1
ATOM 661 C CA . GLU A 1 90 ? 15.244 10.242 -10.673 1.00 56.31 90 GLU A CA 1
ATOM 662 C C . GLU A 1 90 ? 14.503 9.402 -11.738 1.00 56.31 90 GLU A C 1
ATOM 664 O O . GLU A 1 90 ? 14.814 8.254 -12.032 1.00 56.31 90 GLU A O 1
ATOM 669 N N . LEU A 1 91 ? 13.528 10.063 -12.366 1.00 59.75 91 LEU A N 1
ATOM 670 C CA . LEU A 1 91 ? 12.734 9.695 -13.544 1.00 59.75 91 LEU A CA 1
ATOM 671 C C . LEU A 1 91 ? 11.999 8.346 -13.549 1.00 59.75 91 LEU A C 1
ATOM 673 O O . LEU A 1 91 ? 10.843 8.404 -13.928 1.00 59.75 91 LEU A O 1
ATOM 677 N N . PHE A 1 92 ? 12.552 7.200 -13.136 1.00 65.38 92 PHE A N 1
ATOM 678 C CA . PHE A 1 92 ? 11.827 5.915 -13.035 1.00 65.38 92 PHE A CA 1
ATOM 679 C C . PHE A 1 92 ? 12.467 4.891 -12.072 1.00 65.38 92 PHE A C 1
ATOM 681 O O . PHE A 1 92 ? 12.029 3.740 -12.057 1.00 65.38 92 PHE A O 1
ATOM 688 N N . ASP A 1 93 ? 13.482 5.265 -11.281 1.00 73.62 93 ASP A N 1
ATOM 689 C CA . ASP A 1 93 ? 14.084 4.328 -10.325 1.00 73.62 93 ASP A CA 1
ATOM 690 C C . ASP A 1 93 ? 13.240 4.279 -9.037 1.00 73.62 93 ASP A C 1
ATOM 692 O O . ASP A 1 93 ? 13.323 5.155 -8.169 1.00 73.62 93 ASP A O 1
ATOM 696 N N . PHE A 1 94 ? 12.393 3.253 -8.921 1.00 77.38 94 PHE A N 1
ATOM 697 C CA . PHE A 1 94 ? 11.512 3.056 -7.772 1.00 77.38 94 PHE A CA 1
ATOM 698 C C . PHE A 1 94 ? 12.252 2.368 -6.630 1.00 77.38 94 PHE A C 1
ATOM 700 O O . PHE A 1 94 ? 12.525 1.172 -6.670 1.00 77.38 94 PHE A O 1
ATOM 707 N N . THR A 1 95 ? 12.570 3.107 -5.574 1.00 80.25 95 THR A N 1
ATOM 708 C CA . THR A 1 95 ? 13.408 2.571 -4.487 1.00 80.25 95 THR A CA 1
ATOM 709 C C . THR A 1 95 ? 12.610 1.888 -3.382 1.00 80.25 95 THR A C 1
ATOM 711 O O . THR A 1 95 ? 13.095 0.944 -2.749 1.00 80.25 95 THR A O 1
ATOM 714 N N . TRP A 1 96 ? 11.370 2.317 -3.166 1.00 84.31 96 TRP A N 1
ATOM 715 C CA . TRP A 1 96 ? 10.467 1.733 -2.183 1.00 84.31 96 TRP A CA 1
ATOM 716 C C . TRP A 1 96 ? 9.008 1.829 -2.620 1.00 84.31 96 TRP A C 1
ATOM 718 O O . TRP A 1 96 ? 8.635 2.629 -3.480 1.00 84.31 96 TRP A O 1
ATOM 728 N N . PHE A 1 97 ? 8.204 0.971 -2.003 1.00 88.69 97 PHE A N 1
ATOM 729 C CA . PHE A 1 97 ? 6.763 0.880 -2.160 1.00 88.69 97 PHE A CA 1
ATOM 730 C C . PHE A 1 97 ? 6.108 1.073 -0.795 1.00 88.69 97 PHE A C 1
ATOM 732 O O . PHE A 1 97 ? 6.575 0.518 0.206 1.00 88.69 97 PHE A O 1
ATOM 739 N N . GLU A 1 98 ? 5.042 1.865 -0.749 1.00 90.81 98 GLU A N 1
ATOM 740 C CA . GLU A 1 98 ? 4.302 2.165 0.474 1.00 90.81 98 GLU A CA 1
ATOM 741 C C . GLU A 1 98 ? 2.806 1.961 0.264 1.00 90.81 98 GLU A C 1
ATOM 743 O O . GLU A 1 98 ? 2.262 2.319 -0.781 1.00 90.81 98 GLU A O 1
ATOM 748 N N . VAL A 1 99 ? 2.148 1.406 1.280 1.00 92.44 99 VAL A N 1
ATOM 749 C CA . VAL A 1 99 ? 0.699 1.218 1.325 1.00 92.44 99 VAL A CA 1
ATOM 750 C C . VAL A 1 99 ? 0.126 1.891 2.566 1.00 92.44 99 VAL A C 1
ATOM 752 O O . VAL A 1 99 ? 0.681 1.786 3.656 1.00 92.44 99 VAL A O 1
ATOM 755 N N . PHE A 1 100 ? -1.019 2.537 2.393 1.00 91.56 100 PHE A N 1
ATOM 756 C CA . PHE A 1 100 ? -1.834 3.185 3.407 1.00 91.56 100 PHE A CA 1
ATOM 757 C C . PHE A 1 100 ? -3.195 2.491 3.447 1.00 91.56 100 PHE A C 1
ATOM 759 O O . PHE A 1 100 ? -3.930 2.532 2.466 1.00 91.56 100 PHE A O 1
ATOM 766 N N . TRP A 1 101 ? -3.566 1.883 4.569 1.00 91.94 101 TRP A N 1
ATOM 767 C CA . TRP A 1 101 ? -4.869 1.240 4.732 1.00 91.94 101 TRP A CA 1
ATOM 768 C C . TRP A 1 101 ? -5.636 1.869 5.890 1.00 91.94 101 TRP A C 1
ATOM 770 O O . TRP A 1 101 ? -5.255 1.762 7.057 1.00 91.94 101 TRP A O 1
ATOM 780 N N . THR A 1 102 ? -6.744 2.534 5.564 1.00 91.50 102 THR A N 1
ATOM 781 C CA . THR A 1 102 ? -7.671 3.078 6.559 1.00 91.50 102 THR A CA 1
ATOM 782 C C . THR A 1 102 ? -8.674 2.016 7.009 1.00 91.50 102 THR A C 1
ATOM 784 O O . THR A 1 102 ? -9.574 1.621 6.271 1.00 91.50 102 THR A O 1
ATOM 787 N N . PHE A 1 103 ? -8.556 1.583 8.256 1.00 88.31 103 PHE A N 1
ATOM 788 C CA . PHE A 1 103 ? -9.486 0.681 8.918 1.00 88.31 103 PHE A CA 1
ATOM 789 C C . PHE A 1 103 ? -10.649 1.466 9.542 1.00 88.31 103 PHE A C 1
ATOM 791 O O . PHE A 1 103 ? -10.418 2.361 10.369 1.00 88.31 103 PHE A O 1
ATOM 798 N N . PRO A 1 104 ? -11.907 1.136 9.193 1.00 86.81 104 PRO A N 1
ATOM 799 C CA . PRO A 1 104 ? -13.083 1.695 9.848 1.00 86.81 104 PRO A CA 1
ATOM 800 C C . PRO A 1 104 ? -13.122 1.406 11.355 1.00 86.81 104 PRO A C 1
ATOM 802 O O . PRO A 1 104 ? -12.502 0.464 11.857 1.00 86.81 104 PRO A O 1
ATOM 805 N N . ALA A 1 105 ? -13.921 2.195 12.076 1.00 86.19 105 ALA A N 1
ATOM 806 C CA . ALA A 1 105 ? -14.184 1.954 13.489 1.00 86.19 105 ALA A CA 1
ATOM 807 C C . ALA A 1 105 ? -14.760 0.550 13.728 1.00 86.19 105 ALA A C 1
ATOM 809 O O . ALA A 1 105 ? -15.641 0.101 12.995 1.00 86.19 105 ALA A O 1
ATOM 810 N N . GLY A 1 106 ? -14.272 -0.132 14.768 1.00 81.75 106 GLY A N 1
ATOM 811 C CA . GLY A 1 106 ? -14.692 -1.493 15.113 1.00 81.75 106 GLY A CA 1
ATOM 812 C C . GLY A 1 106 ? -13.890 -2.613 14.442 1.00 81.75 106 GLY A C 1
ATOM 813 O O . GLY A 1 106 ? -14.083 -3.763 14.821 1.00 81.75 106 GLY A O 1
ATOM 814 N N . VAL A 1 107 ? -12.994 -2.314 13.488 1.00 86.19 107 VAL A N 1
ATOM 815 C CA . VAL A 1 107 ? -12.180 -3.347 12.813 1.00 86.19 107 VAL A CA 1
ATOM 816 C C . VAL A 1 107 ? -10.934 -3.702 13.625 1.00 86.19 107 VAL A C 1
ATOM 818 O O . VAL A 1 107 ? -10.781 -4.845 14.042 1.00 86.19 107 VAL A O 1
ATOM 821 N N . LEU A 1 108 ? -10.061 -2.724 13.905 1.00 83.31 108 LEU A N 1
ATOM 822 C CA . LEU A 1 108 ? -8.855 -2.965 14.715 1.00 83.31 108 LEU A CA 1
ATOM 823 C C . LEU A 1 108 ? -9.137 -2.903 16.222 1.00 83.31 108 LEU A C 1
ATOM 825 O O . LEU A 1 108 ? -8.559 -3.662 16.999 1.00 83.31 108 LEU A O 1
ATOM 829 N N . THR A 1 109 ? -10.013 -1.990 16.656 1.00 82.44 109 THR A N 1
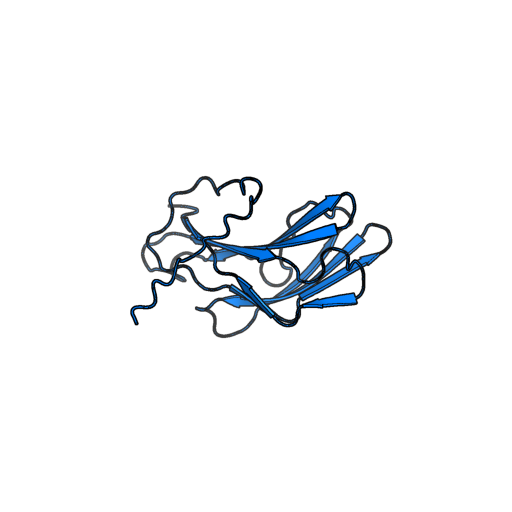ATOM 830 C CA . THR A 1 109 ? -10.453 -1.868 18.056 1.00 82.44 109 THR A CA 1
ATOM 831 C C . THR A 1 109 ? -11.910 -1.414 18.147 1.00 82.44 109 THR A C 1
ATOM 833 O O . THR A 1 109 ? -12.454 -0.816 17.218 1.00 82.44 109 THR A O 1
ATOM 836 N N . ASN A 1 110 ? -12.527 -1.643 19.310 1.00 82.00 110 ASN A N 1
ATOM 837 C CA . ASN A 1 110 ? -13.901 -1.235 19.618 1.00 82.00 110 ASN A CA 1
ATOM 838 C C . ASN A 1 110 ? -14.001 0.153 20.285 1.00 82.00 110 ASN A C 1
ATOM 840 O O . ASN A 1 110 ? -14.975 0.422 20.985 1.00 82.00 110 ASN A O 1
ATOM 844 N N . ASP A 1 111 ? -13.009 1.035 20.124 1.00 84.75 111 ASP A N 1
ATOM 845 C CA . ASP A 1 111 ? -13.001 2.353 20.783 1.00 84.75 111 ASP A CA 1
ATOM 846 C C . ASP A 1 111 ? -13.714 3.468 19.993 1.00 84.75 111 ASP A C 1
ATOM 848 O O . ASP A 1 111 ? -13.699 4.628 20.404 1.00 84.75 111 ASP A O 1
ATOM 852 N N . GLY A 1 112 ? -14.359 3.111 18.878 1.00 84.38 112 GLY A N 1
ATOM 853 C CA . GLY A 1 112 ? -15.129 4.023 18.031 1.00 84.38 112 GLY A CA 1
ATOM 854 C C . GLY A 1 112 ? -14.297 4.839 17.039 1.00 84.38 112 GLY A C 1
ATOM 855 O O . GLY A 1 112 ? -14.876 5.642 16.312 1.00 84.38 112 GLY A O 1
ATOM 856 N N . LYS A 1 113 ? -12.974 4.638 16.968 1.00 85.38 113 LYS A N 1
ATOM 857 C CA . LYS A 1 113 ? -12.085 5.414 16.091 1.00 85.38 113 LYS A CA 1
ATOM 858 C C . LYS A 1 113 ? -11.709 4.674 14.817 1.00 85.38 113 LYS A C 1
ATOM 860 O O . LYS A 1 113 ? -11.608 3.450 14.806 1.00 85.38 113 LYS A O 1
ATOM 865 N N . ALA A 1 114 ? -11.441 5.442 13.765 1.00 86.50 114 ALA A N 1
ATOM 866 C CA . ALA A 1 114 ? -10.796 4.948 12.555 1.00 86.50 114 ALA A CA 1
ATOM 867 C C . ALA A 1 114 ? -9.270 5.021 12.691 1.00 86.50 114 ALA A C 1
ATOM 869 O O . ALA A 1 114 ? -8.721 5.953 13.297 1.00 86.50 114 ALA A O 1
ATOM 870 N N . TYR A 1 115 ? -8.593 4.050 12.089 1.00 87.25 115 TYR A N 1
ATOM 871 C CA . TYR A 1 115 ? -7.146 3.896 12.174 1.00 87.25 115 TYR A CA 1
ATOM 872 C C . TYR A 1 115 ? -6.539 3.813 10.783 1.00 87.25 115 TYR A C 1
ATOM 874 O O . TYR A 1 115 ? -7.098 3.170 9.907 1.00 87.25 115 TYR A O 1
ATOM 882 N N . LEU A 1 116 ? -5.382 4.427 10.590 1.00 89.75 116 LEU A N 1
ATOM 883 C CA . LEU A 1 116 ? -4.574 4.280 9.389 1.00 89.75 116 LEU A CA 1
ATOM 884 C C . LEU A 1 116 ? -3.372 3.413 9.741 1.00 89.75 116 LEU A C 1
ATOM 886 O O . LEU A 1 116 ? -2.613 3.791 10.637 1.00 89.75 116 LEU A O 1
ATOM 890 N N . ALA A 1 117 ? -3.212 2.286 9.050 1.00 89.25 117 ALA A N 1
ATOM 891 C CA . ALA A 1 117 ? -1.962 1.541 9.033 1.00 89.25 117 ALA A CA 1
ATOM 892 C C . ALA A 1 117 ? -1.175 1.905 7.772 1.00 89.25 117 ALA A C 1
ATOM 894 O O . ALA A 1 117 ? -1.692 1.779 6.664 1.00 89.25 117 ALA A O 1
ATOM 895 N N . ASP A 1 118 ? 0.058 2.357 7.942 1.00 88.50 118 ASP A N 1
ATOM 896 C CA . ASP A 1 118 ? 0.991 2.636 6.851 1.00 88.50 118 ASP A CA 1
ATOM 897 C C . ASP A 1 118 ? 2.123 1.618 6.879 1.00 88.50 118 ASP A C 1
ATOM 899 O O . ASP A 1 118 ? 2.657 1.367 7.949 1.00 88.50 118 ASP A O 1
ATOM 903 N N . GLY A 1 119 ? 2.484 1.016 5.748 1.00 87.69 119 GLY A N 1
ATOM 904 C CA . GLY A 1 119 ? 3.603 0.082 5.638 1.00 87.69 119 GLY A CA 1
ATOM 905 C C . GLY A 1 119 ? 4.501 0.458 4.471 1.00 87.69 119 GLY A C 1
ATOM 906 O O . GLY A 1 119 ? 4.004 0.707 3.379 1.00 87.69 119 GLY A O 1
ATOM 907 N N . VAL A 1 120 ? 5.819 0.454 4.684 1.00 88.56 120 VAL A N 1
ATOM 908 C CA . VAL A 1 120 ? 6.830 0.758 3.658 1.00 88.56 120 VAL A CA 1
ATOM 909 C C . VAL A 1 120 ? 7.830 -0.387 3.539 1.00 88.56 120 VAL A C 1
ATOM 911 O O . VAL A 1 120 ? 8.224 -0.986 4.542 1.00 88.56 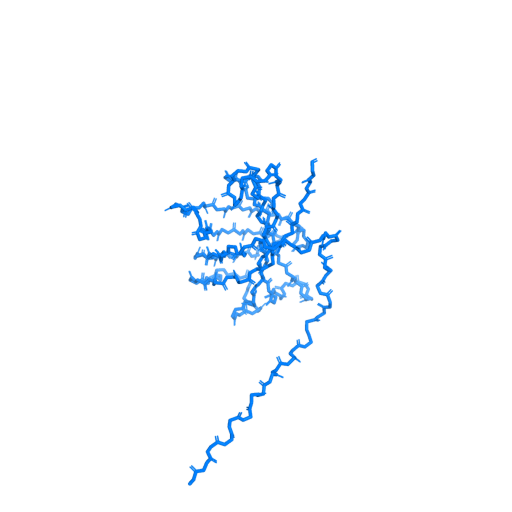120 VAL A O 1
ATOM 914 N N . ASN A 1 121 ? 8.248 -0.711 2.316 1.00 88.06 121 ASN A N 1
ATOM 915 C CA . ASN A 1 121 ? 9.324 -1.669 2.077 1.00 88.06 121 ASN A CA 1
ATOM 916 C C . ASN A 1 121 ? 10.162 -1.267 0.855 1.00 88.06 121 ASN A C 1
ATOM 918 O O . ASN A 1 121 ? 9.654 -0.677 -0.099 1.00 88.06 121 ASN A O 1
ATOM 922 N N . SER A 1 122 ? 11.454 -1.583 0.885 1.00 85.88 122 SER A N 1
ATOM 923 C CA . SER A 1 122 ? 12.351 -1.370 -0.248 1.00 85.88 122 SER A CA 1
ATOM 924 C C . SER A 1 122 ? 12.055 -2.368 -1.360 1.00 85.88 122 SER A C 1
ATOM 926 O O . SER A 1 122 ? 11.801 -3.547 -1.110 1.00 85.88 122 SER A O 1
ATOM 928 N N . LEU A 1 123 ? 12.139 -1.905 -2.604 1.00 85.38 123 LEU A N 1
ATOM 929 C CA . LEU A 1 123 ? 12.024 -2.789 -3.756 1.00 85.38 123 LEU A CA 1
ATOM 930 C C . LEU A 1 123 ? 13.369 -3.488 -4.014 1.00 85.38 123 LEU A C 1
ATOM 932 O O . LEU A 1 123 ? 14.422 -2.858 -3.901 1.00 85.38 123 LEU A O 1
ATOM 936 N N . PRO A 1 124 ? 13.366 -4.792 -4.350 1.00 81.00 124 PRO A N 1
ATOM 937 C CA . PRO A 1 124 ? 14.596 -5.571 -4.506 1.00 81.00 124 PRO A CA 1
ATOM 938 C C . PRO A 1 124 ? 15.411 -5.183 -5.747 1.00 81.00 124 PRO A C 1
ATOM 940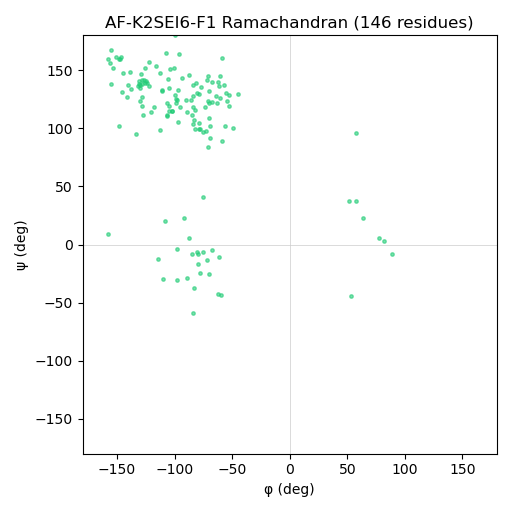 O O . PRO A 1 124 ? 16.624 -5.385 -5.761 1.00 81.00 124 PRO A O 1
ATOM 943 N N . ASP A 1 125 ? 14.763 -4.630 -6.775 1.00 81.94 125 ASP A N 1
ATOM 944 C CA . ASP A 1 125 ? 15.421 -4.091 -7.964 1.00 81.94 125 ASP A CA 1
ATOM 945 C C . ASP A 1 125 ? 14.840 -2.710 -8.297 1.00 81.94 125 ASP A C 1
ATOM 947 O O . ASP A 1 125 ? 13.802 -2.622 -8.960 1.00 81.94 125 ASP A O 1
ATOM 951 N N . PRO A 1 126 ? 15.487 -1.623 -7.841 1.00 73.81 126 PRO A N 1
ATOM 952 C CA . PRO A 1 126 ? 14.9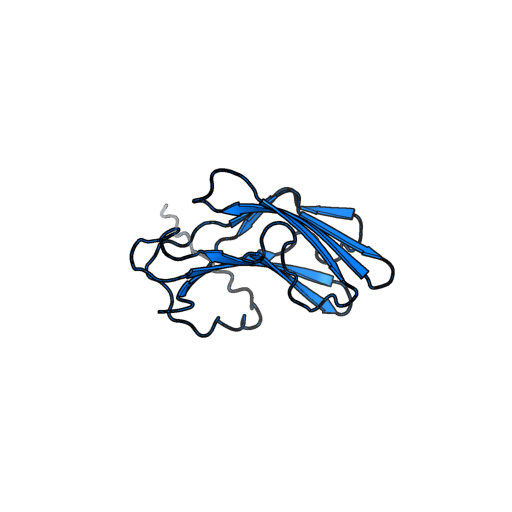53 -0.282 -8.008 1.00 73.81 126 PRO A CA 1
ATOM 953 C C . PRO A 1 126 ? 15.018 0.231 -9.446 1.00 73.81 126 PRO A C 1
ATOM 955 O O . PRO A 1 126 ? 14.381 1.226 -9.760 1.00 73.81 126 PRO A O 1
ATOM 958 N N . LYS A 1 127 ? 15.778 -0.434 -10.326 1.00 75.56 127 LYS A N 1
ATOM 959 C CA . LYS A 1 127 ? 15.940 -0.038 -11.734 1.00 75.56 127 LYS A CA 1
ATOM 960 C C . LYS A 1 127 ? 15.030 -0.816 -12.671 1.00 75.56 127 LYS A C 1
ATOM 962 O O . LYS A 1 127 ? 15.026 -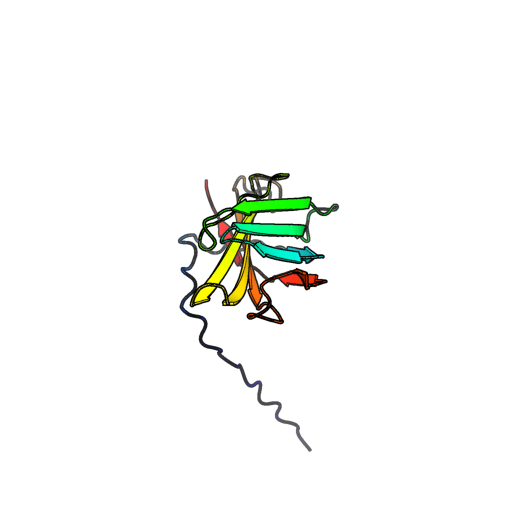0.578 -13.881 1.00 75.56 127 LYS A O 1
ATOM 967 N N . CYS A 1 128 ? 14.291 -1.782 -12.136 1.00 76.62 128 CYS A N 1
ATOM 968 C CA . CYS A 1 128 ? 13.344 -2.536 -12.920 1.00 76.62 128 CYS A CA 1
ATOM 969 C C . CYS A 1 128 ? 12.130 -1.646 -13.225 1.00 76.62 128 CYS A C 1
ATOM 971 O O . CYS A 1 128 ? 11.417 -1.205 -12.324 1.00 76.62 128 CYS A O 1
ATOM 973 N N . THR A 1 129 ? 11.886 -1.393 -14.511 1.00 71.44 129 THR A N 1
ATOM 974 C CA . THR A 1 129 ? 10.783 -0.541 -14.987 1.00 71.44 129 THR A CA 1
ATOM 975 C C . THR A 1 129 ? 9.721 -1.300 -15.780 1.00 71.44 129 THR A C 1
ATOM 977 O O . THR A 1 129 ? 8.639 -0.761 -15.997 1.00 71.44 129 THR A O 1
ATOM 980 N N . GLN A 1 130 ? 9.976 -2.548 -16.192 1.00 76.00 130 GLN A N 1
ATOM 981 C CA . GLN A 1 130 ? 9.022 -3.371 -16.942 1.00 76.00 130 GLN A CA 1
ATOM 982 C C . GLN A 1 130 ? 8.999 -4.817 -16.453 1.00 76.00 130 GLN A C 1
ATOM 984 O O . GLN A 1 130 ? 10.044 -5.451 -16.322 1.00 76.00 130 GLN A O 1
ATOM 989 N N . GLY A 1 131 ? 7.792 -5.358 -16.255 1.00 72.44 131 GLY A N 1
ATOM 990 C CA . GLY A 1 131 ? 7.590 -6.775 -15.929 1.00 72.44 131 GLY A CA 1
ATOM 991 C C . GLY A 1 131 ? 8.194 -7.187 -14.586 1.00 72.44 131 GLY A C 1
ATOM 992 O O . GLY A 1 131 ? 8.498 -8.361 -14.382 1.00 72.44 131 GLY A O 1
ATOM 993 N N . CYS A 1 132 ? 8.396 -6.223 -13.691 1.00 79.62 132 CYS A N 1
ATOM 994 C CA . CYS A 1 132 ? 8.973 -6.449 -12.378 1.00 79.62 132 CYS A CA 1
ATOM 995 C C . CYS A 1 132 ? 7.970 -7.216 -11.537 1.00 79.62 132 CYS A C 1
ATOM 997 O O . CYS A 1 132 ? 6.797 -6.855 -11.505 1.00 79.62 132 CYS A O 1
ATOM 999 N N . VAL A 1 133 ? 8.427 -8.277 -10.878 1.00 86.19 133 VAL A N 1
ATOM 1000 C CA . VAL A 1 133 ? 7.583 -9.083 -10.000 1.00 86.19 133 VAL A CA 1
ATOM 1001 C C . VAL A 1 133 ? 8.277 -9.218 -8.662 1.00 86.19 133 VAL A C 1
ATOM 1003 O O . VAL A 1 133 ? 9.360 -9.796 -8.566 1.00 86.19 133 VAL A O 1
ATOM 1006 N N . VAL A 1 134 ? 7.622 -8.729 -7.619 1.00 88.69 134 VAL A N 1
ATOM 1007 C CA . VAL A 1 134 ? 7.988 -9.019 -6.239 1.00 88.69 134 VAL A CA 1
ATOM 1008 C C . VAL A 1 134 ? 6.969 -10.004 -5.695 1.00 88.69 134 VAL A C 1
ATOM 1010 O O . VAL A 1 134 ? 5.782 -9.702 -5.593 1.00 88.69 134 VAL A O 1
ATOM 1013 N N . GLN A 1 135 ? 7.438 -11.214 -5.387 1.00 89.81 135 GLN A N 1
ATOM 1014 C CA . GLN A 1 135 ? 6.563 -12.301 -4.942 1.00 89.81 135 GLN A CA 1
ATOM 1015 C C . GLN A 1 135 ? 5.862 -11.951 -3.633 1.00 89.81 135 GLN A C 1
ATOM 1017 O O . GLN A 1 135 ? 4.665 -12.190 -3.499 1.00 89.81 135 GLN A O 1
ATOM 1022 N N . GLU A 1 136 ? 6.598 -11.353 -2.698 1.00 90.94 136 GLU A N 1
ATOM 1023 C CA . GLU A 1 136 ? 6.078 -10.996 -1.388 1.00 90.94 136 GLU A CA 1
ATOM 1024 C C . GLU A 1 136 ? 6.864 -9.831 -0.774 1.00 90.94 136 GLU A C 1
ATOM 1026 O O . GLU A 1 136 ? 8.095 -9.801 -0.826 1.00 90.94 136 GLU A O 1
ATOM 1031 N N . LEU A 1 137 ? 6.139 -8.896 -0.164 1.00 88.38 137 LEU A N 1
ATOM 1032 C CA . LEU A 1 137 ? 6.641 -7.846 0.711 1.00 88.38 137 LEU A CA 1
ATOM 1033 C C . LEU A 1 137 ? 5.852 -7.906 2.018 1.00 88.38 137 LEU A C 1
ATOM 1035 O O . LEU A 1 137 ? 4.669 -7.570 2.058 1.00 88.38 137 LEU A O 1
ATOM 1039 N N . SER A 1 138 ? 6.513 -8.303 3.104 1.00 88.56 138 SER A N 1
ATOM 1040 C CA . SER A 1 138 ? 5.970 -8.089 4.445 1.00 88.56 138 SER A CA 1
ATOM 1041 C C . SER A 1 138 ? 6.290 -6.661 4.871 1.00 88.56 138 SER A C 1
ATOM 1043 O O . SER A 1 138 ? 7.456 -6.275 4.968 1.00 88.56 138 SER A O 1
ATOM 1045 N N . MET A 1 139 ? 5.257 -5.855 5.069 1.00 85.31 139 MET A N 1
ATOM 1046 C CA . MET A 1 139 ? 5.371 -4.448 5.417 1.00 85.31 139 MET A CA 1
ATOM 1047 C C . MET A 1 139 ? 4.986 -4.297 6.886 1.00 85.31 139 MET A C 1
ATOM 1049 O O . MET A 1 139 ? 3.829 -4.487 7.276 1.00 85.31 139 MET A O 1
ATOM 1053 N N . GLN A 1 140 ? 5.978 -3.984 7.720 1.00 74.19 140 GLN A N 1
ATOM 1054 C CA . GLN A 1 140 ? 5.722 -3.659 9.114 1.00 74.19 140 GLN A CA 1
ATOM 1055 C C . GLN A 1 140 ? 5.463 -2.167 9.232 1.00 74.19 140 GLN A C 1
ATOM 1057 O O . GLN A 1 140 ? 6.343 -1.344 8.984 1.00 74.19 140 GLN A O 1
ATOM 1062 N N . GLY A 1 141 ? 4.233 -1.854 9.609 1.00 69.25 141 GLY A N 1
ATOM 1063 C CA . GLY A 1 141 ? 3.750 -0.497 9.589 1.00 69.25 141 GLY A CA 1
ATOM 1064 C C . GLY A 1 141 ? 3.752 0.255 10.908 1.00 69.25 141 GLY A C 1
ATOM 1065 O O . GLY A 1 141 ? 4.053 -0.282 11.981 1.00 69.25 141 GLY A O 1
ATOM 1066 N N . ARG A 1 142 ? 3.299 1.504 10.833 1.00 79.75 142 ARG A N 1
ATOM 1067 C CA . ARG A 1 142 ? 2.805 2.277 11.974 1.00 79.75 142 ARG A CA 1
ATOM 1068 C C . ARG A 1 142 ? 1.277 2.331 11.921 1.00 79.75 142 ARG A C 1
ATOM 1070 O O . ARG A 1 142 ? 0.685 2.272 10.855 1.00 79.75 142 ARG A O 1
ATOM 1077 N N . THR A 1 143 ? 0.639 2.438 13.089 1.00 84.38 143 THR A N 1
ATOM 1078 C CA . THR A 1 143 ? -0.796 2.742 13.184 1.00 84.38 143 THR A CA 1
ATOM 1079 C C . THR A 1 143 ? -1.002 4.136 13.762 1.00 84.38 143 THR A C 1
ATOM 1081 O O . THR A 1 143 ? -0.413 4.498 14.789 1.00 84.38 143 THR A O 1
ATOM 1084 N N . THR A 1 144 ? -1.855 4.930 13.123 1.00 85.31 144 THR A N 1
ATOM 1085 C CA . THR A 1 144 ? -2.246 6.269 13.577 1.00 85.31 144 THR A CA 1
ATOM 1086 C C . THR A 1 144 ? -3.759 6.394 13.683 1.00 85.31 144 THR A C 1
ATOM 1088 O O . THR A 1 144 ? -4.505 5.701 12.997 1.00 85.31 144 THR A O 1
ATOM 1091 N N . VAL A 1 145 ? -4.226 7.258 14.584 1.00 83.19 145 VAL A N 1
ATOM 1092 C CA . VAL A 1 145 ? -5.655 7.582 14.710 1.00 83.19 145 VAL A CA 1
ATOM 1093 C C . VAL A 1 145 ? -6.008 8.662 13.689 1.00 83.19 145 VAL A C 1
ATOM 1095 O O . VAL A 1 145 ? -5.354 9.706 13.669 1.00 83.19 145 VAL A O 1
ATOM 1098 N N . VAL A 1 146 ? -7.043 8.431 12.876 1.00 78.94 146 VAL A N 1
ATOM 1099 C CA . VAL A 1 146 ? -7.435 9.339 11.778 1.00 78.94 146 VAL A CA 1
ATOM 1100 C C . VAL A 1 146 ? -8.581 10.277 12.180 1.00 78.94 146 VAL A C 1
ATOM 1102 O O . VAL A 1 146 ? -8.632 11.412 11.712 1.00 78.94 146 VAL A O 1
ATOM 1105 N N . SER A 1 147 ? -9.481 9.857 13.080 1.00 67.88 147 SER A N 1
ATOM 1106 C CA . SER A 1 147 ? -10.617 10.678 13.537 1.00 67.88 147 SER A CA 1
ATOM 1107 C C . SER A 1 147 ? -11.177 10.252 14.905 1.00 67.88 147 SER A C 1
ATOM 1109 O O . SER A 1 147 ? -10.990 9.109 15.325 1.00 67.88 147 SER A O 1
ATOM 1111 N N . ASN A 1 148 ? -11.897 11.177 15.558 1.00 48.41 148 ASN A N 1
ATOM 1112 C CA . ASN A 1 148 ? -12.854 10.946 16.655 1.00 48.41 148 ASN A CA 1
ATOM 1113 C C . ASN A 1 148 ? -14.278 11.191 16.147 1.00 48.41 148 ASN A C 1
ATOM 1115 O O . ASN A 1 148 ? -14.421 12.085 15.280 1.00 48.41 148 ASN A O 1
#

Secondary structure (DSSP, 8-state):
--------------------SSPBPSSPPPEEEEEEEEEEEETTEEEEEEEEEESS-SSPEEEEEEES-TTSPEEPSS-TTEEEEEEEETTTEEEEEEEEEEEPTTTS-SSS-EEEEEEEEE-S-TT--SSEEEEEEEEE-EEEEEE-

Solvent-accessible surface area (backbone atoms only — not comparable to full-atom values): 8453 Å² total; per-residue (Å²): 138,84,85,81,82,78,81,79,79,79,79,71,86,66,74,80,72,81,70,73,96,46,62,74,47,91,62,84,55,59,44,39,38,38,32,53,36,31,41,32,58,55,95,65,28,36,39,39,38,31,33,38,29,44,73,84,56,94,63,67,45,61,31,47,47,73,38,72,60,67,82,46,78,43,58,25,70,75,40,80,47,32,34,34,37,45,48,54,60,74,97,59,29,34,48,31,42,37,40,37,38,52,40,57,53,57,69,90,46,86,83,68,36,30,36,34,39,38,25,56,42,72,46,95,58,29,77,57,43,61,81,36,73,41,69,68,44,80,17,74,37,51,33,28,51,74,51,128

Mean predicted aligned error: 10.34 Å

pLDDT: mean 76.98, std 18.18, range [30.44, 95.81]